Protein AF-A0A7V2G5U6-F1 (afdb_monomer)

Foldseek 3Di:
DDDDDDDDDDDDDDDDDDDDDDDDDDDDDDPPDPPDPPPPDDDDPDDDPVDVLQVLQQVQVVVLQVVLCVVQVFGQDDFQQSSLVCCCQPPPVSDGHDQGPQWDAAPSNGIAGVVRFGWGWADPDRHDIDIDHPDD

Solvent-accessible surface area (backbone atoms only — not comparable to full-atom values): 8961 Å² total; per-residue (Å²): 139,79,86,88,83,87,87,84,90,81,90,89,84,87,85,81,86,89,86,89,83,82,89,78,95,71,81,81,79,72,82,76,74,80,76,70,83,74,78,77,72,84,71,82,84,74,71,84,56,88,44,72,68,56,54,56,34,51,51,34,45,52,48,50,48,51,51,49,23,72,77,70,76,32,47,75,68,78,55,52,36,48,31,35,38,26,47,55,22,68,40,101,79,54,52,61,51,78,79,38,66,63,50,46,70,40,98,81,46,22,47,10,37,79,84,65,40,57,44,47,73,44,77,78,49,65,80,41,70,48,77,43,74,74,68,112

Sequence (136 aa):
MPDPVAAAGRVHSVGDGPDAGPAADVAPPAPIAVATPAASAPGPTASPISDPGIEAALENVQFALRDYRAVLGGNPVGNNAEITAALLGDNPRQLRLPLPEGSSLTPDGELADRWGTPYFFHQLSGSRMEIRSAGP

Secondary structure (DSSP, 8-state):
-------------PPP----------PPPP---------------------HHHHHHHHHHHHHHHHHHHHHSS---SSHHHHHHHHHT-STT---PPPPTT-EE-TTS-EE-TTSPBPEEEEEETTEEEEE----

Radius of gyration: 31.75 Å; Cα contacts (8 Å, |Δi|>4): 146; chains: 1; bounding box: 58×62×97 Å

Mean predicted aligned error: 16.07 Å

pLDDT: mean 75.42, std 22.04, range [34.0, 96.5]

Structure (mmCIF, N/CA/C/O backbone):
data_AF-A0A7V2G5U6-F1
#
_entry.id   AF-A0A7V2G5U6-F1
#
loop_
_atom_site.group_PDB
_atom_site.id
_atom_site.type_symbol
_atom_site.label_atom_id
_atom_site.label_alt_id
_atom_site.label_comp_id
_atom_site.label_asym_id
_atom_site.label_entity_id
_atom_site.label_seq_id
_atom_site.pdbx_PDB_ins_code
_atom_site.Cartn_x
_atom_site.Cartn_y
_atom_site.Cartn_z
_atom_site.occupancy
_atom_site.B_iso_or_equiv
_atom_site.auth_seq_id
_atom_site.auth_comp_id
_atom_site.auth_asym_id
_atom_site.auth_atom_id
_atom_site.pdbx_PDB_model_num
ATOM 1 N N . MET A 1 1 ? 40.861 37.530 76.667 1.00 51.78 1 MET A N 1
ATOM 2 C CA . MET A 1 1 ? 42.094 37.876 75.924 1.00 51.78 1 MET A CA 1
ATOM 3 C C . MET A 1 1 ? 43.062 36.711 76.076 1.00 51.78 1 MET A C 1
ATOM 5 O O . MET A 1 1 ? 43.149 36.256 77.215 1.00 51.78 1 MET A O 1
ATOM 9 N N . PRO A 1 2 ? 43.774 36.237 75.035 1.00 58.59 2 PRO A N 1
ATOM 10 C CA . PRO A 1 2 ? 43.880 36.757 73.664 1.00 58.59 2 PRO A CA 1
ATOM 11 C C . PRO A 1 2 ? 43.601 35.716 72.546 1.00 58.59 2 PRO A C 1
ATOM 13 O O . PRO A 1 2 ? 43.551 34.513 72.788 1.00 58.59 2 PRO A O 1
ATOM 16 N N . ASP A 1 3 ? 43.448 36.220 71.321 1.00 51.69 3 ASP A N 1
ATOM 17 C CA . ASP A 1 3 ? 43.701 35.544 70.036 1.00 51.69 3 ASP A CA 1
ATOM 18 C C . ASP A 1 3 ? 45.136 34.971 69.951 1.00 51.69 3 ASP A C 1
ATOM 20 O O . ASP A 1 3 ? 45.982 35.351 70.774 1.00 51.69 3 ASP A O 1
ATOM 24 N N . PRO A 1 4 ? 45.470 34.117 68.949 1.00 56.03 4 PRO A N 1
ATOM 25 C CA . PRO A 1 4 ? 46.025 34.679 67.701 1.00 56.03 4 PRO A CA 1
ATOM 26 C C . PRO A 1 4 ? 45.877 33.860 66.380 1.00 56.03 4 PRO A C 1
ATOM 28 O O . PRO A 1 4 ? 45.887 32.635 66.356 1.00 56.03 4 PRO A O 1
ATOM 31 N N . VAL A 1 5 ? 45.893 34.629 65.276 1.00 47.19 5 VAL A N 1
ATOM 32 C CA . VAL A 1 5 ? 46.740 34.524 64.053 1.00 47.19 5 VAL A CA 1
ATOM 33 C C . VAL A 1 5 ? 46.508 33.453 62.952 1.00 47.19 5 VAL A C 1
ATOM 35 O O . VAL A 1 5 ? 46.980 32.329 63.005 1.00 47.19 5 VAL A O 1
ATOM 38 N N . ALA A 1 6 ? 45.870 33.936 61.875 1.00 41.91 6 ALA A N 1
ATOM 39 C CA . ALA A 1 6 ? 46.308 34.053 60.465 1.00 41.91 6 ALA A CA 1
ATOM 40 C C . ALA A 1 6 ? 46.701 32.862 59.543 1.00 41.91 6 ALA A C 1
ATOM 42 O O . ALA A 1 6 ? 47.624 32.099 59.794 1.00 41.91 6 ALA A O 1
ATOM 43 N N . ALA A 1 7 ? 46.107 32.979 58.336 1.00 38.78 7 ALA A N 1
ATOM 44 C CA . ALA A 1 7 ? 46.642 32.804 56.970 1.00 38.78 7 ALA A CA 1
ATOM 45 C C . ALA A 1 7 ? 46.764 31.391 56.348 1.00 38.78 7 ALA A C 1
ATOM 47 O O . ALA A 1 7 ? 47.700 30.656 56.629 1.00 38.78 7 ALA A O 1
ATOM 48 N N . ALA A 1 8 ? 45.923 31.077 55.344 1.00 39.34 8 ALA A N 1
ATOM 49 C CA . ALA A 1 8 ? 46.186 31.331 53.907 1.00 39.34 8 ALA A CA 1
ATOM 50 C C . ALA A 1 8 ? 45.401 30.388 52.953 1.00 39.34 8 ALA A C 1
ATOM 52 O O . ALA A 1 8 ? 45.412 29.175 53.123 1.00 39.34 8 ALA A O 1
ATOM 53 N N . GLY A 1 9 ? 44.855 30.964 51.866 1.00 34.00 9 GLY A N 1
ATOM 54 C CA . GLY A 1 9 ? 44.454 30.290 50.611 1.00 34.00 9 GLY A CA 1
ATOM 55 C C . GLY A 1 9 ? 43.044 29.674 50.609 1.00 34.00 9 GLY A C 1
ATOM 56 O O . GLY A 1 9 ? 42.633 29.083 51.588 1.00 34.00 9 GLY A O 1
ATOM 57 N N . ARG A 1 10 ? 42.225 29.722 49.552 1.00 45.34 10 ARG A N 1
ATOM 58 C CA . ARG A 1 10 ? 42.419 30.069 48.138 1.00 45.34 10 ARG A CA 1
ATOM 59 C C . ARG A 1 10 ? 41.035 30.347 47.505 1.00 45.34 10 ARG A C 1
ATOM 61 O O . ARG A 1 10 ? 40.028 29.801 47.929 1.00 45.34 10 ARG A O 1
ATOM 68 N N . VAL A 1 11 ? 41.074 31.212 46.496 1.00 42.94 11 VAL A N 1
ATOM 69 C CA . VAL A 1 11 ? 40.046 31.800 45.616 1.00 42.94 11 VAL A CA 1
ATOM 70 C C . VAL A 1 11 ? 38.854 30.928 45.170 1.00 42.94 11 VAL A C 1
ATOM 72 O O . VAL A 1 11 ? 39.023 29.736 44.935 1.00 42.94 11 VAL A O 1
ATOM 75 N N . HIS A 1 12 ? 37.677 31.558 45.005 1.00 39.62 12 HIS A N 1
ATOM 76 C CA . HIS A 1 12 ? 36.904 31.723 43.748 1.00 39.62 12 HIS A CA 1
ATOM 77 C C . HIS A 1 12 ? 35.501 32.292 44.057 1.00 39.62 12 HIS A C 1
ATOM 79 O O . HIS A 1 12 ? 34.679 31.619 44.672 1.00 39.62 12 HIS A O 1
ATOM 85 N N . SER A 1 13 ? 35.186 33.502 43.589 1.00 45.44 13 SER A N 1
ATOM 86 C CA . SER A 1 13 ? 33.805 33.888 43.258 1.00 45.44 13 SER A CA 1
ATOM 87 C C . SER A 1 13 ? 33.819 35.006 42.227 1.00 45.44 13 SER A C 1
ATOM 89 O O . SER A 1 13 ? 34.513 36.009 42.377 1.00 45.44 13 SER A O 1
ATOM 91 N N . VAL A 1 14 ? 33.115 34.725 41.139 1.00 49.91 14 VAL A N 1
ATOM 92 C CA . VAL A 1 14 ? 33.010 35.491 39.902 1.00 49.91 14 VAL A CA 1
ATOM 93 C C . VAL A 1 14 ? 32.120 36.716 40.110 1.00 49.91 14 VAL A C 1
ATOM 95 O O . VAL A 1 14 ? 31.091 36.634 40.776 1.00 49.91 14 VAL A O 1
ATOM 98 N N . GLY A 1 15 ? 32.580 37.851 39.583 1.00 38.81 15 GLY A N 1
ATOM 99 C CA . GLY A 1 15 ? 31.938 39.156 39.679 1.00 38.81 15 GLY A CA 1
ATOM 100 C C . GLY A 1 15 ? 30.853 39.377 38.629 1.00 38.81 15 GLY A C 1
ATOM 101 O O . GLY A 1 15 ? 30.881 38.807 37.539 1.00 38.81 15 GLY A O 1
ATOM 102 N N . ASP A 1 16 ? 29.919 40.231 39.022 1.00 39.28 16 ASP A N 1
ATOM 103 C CA . ASP A 1 16 ? 28.753 40.721 38.303 1.00 39.28 16 ASP A CA 1
ATOM 104 C C . ASP A 1 16 ? 29.064 42.081 37.646 1.00 39.28 16 ASP A C 1
ATOM 106 O O . ASP A 1 16 ? 29.647 42.956 38.290 1.00 39.28 16 ASP A O 1
ATOM 110 N N . GLY A 1 17 ? 28.635 42.259 36.392 1.00 38.19 17 GLY A N 1
ATOM 111 C CA . GLY A 1 17 ? 28.302 43.572 35.823 1.00 38.19 17 GLY A CA 1
ATOM 112 C C . GLY A 1 17 ? 29.417 44.403 35.157 1.00 38.19 17 GLY A C 1
ATOM 113 O O . GLY A 1 17 ? 30.598 44.122 35.315 1.00 38.19 17 GLY A O 1
ATOM 114 N N . PRO A 1 18 ? 29.040 45.413 34.346 1.00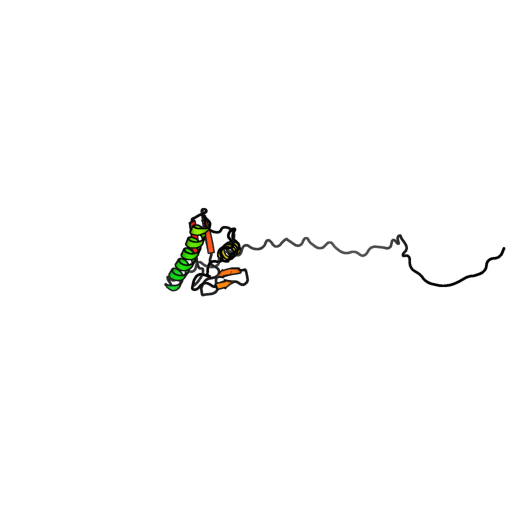 50.31 18 PRO A N 1
ATOM 115 C CA . PRO A 1 18 ? 29.211 45.349 32.892 1.00 50.31 18 PRO A CA 1
ATOM 116 C C . PRO A 1 18 ? 30.150 46.429 32.327 1.00 50.31 18 PRO A C 1
ATOM 118 O O . PRO A 1 18 ? 30.196 47.546 32.838 1.00 50.31 18 PRO A O 1
ATOM 121 N N . ASP A 1 19 ? 30.831 46.119 31.220 1.00 38.97 19 ASP A N 1
ATOM 122 C CA . ASP A 1 19 ? 31.590 47.091 30.424 1.00 38.97 19 ASP A CA 1
ATOM 123 C C . ASP A 1 19 ? 30.930 47.294 29.054 1.00 38.97 19 ASP A C 1
ATOM 125 O O . ASP A 1 19 ? 30.566 46.343 28.358 1.00 38.97 19 ASP A O 1
ATOM 129 N N . ALA A 1 20 ? 30.738 48.564 28.710 1.00 38.97 20 ALA A N 1
ATOM 130 C CA . ALA A 1 20 ? 30.193 49.035 27.453 1.00 38.97 20 ALA A CA 1
ATOM 131 C C . ALA A 1 20 ? 31.342 49.416 26.508 1.00 38.97 20 ALA A C 1
ATOM 133 O O . ALA A 1 20 ? 32.153 50.279 26.833 1.00 38.97 20 ALA A O 1
ATOM 134 N N . GLY A 1 21 ? 31.357 48.851 25.300 1.00 35.69 21 GLY A N 1
ATOM 135 C CA . GLY A 1 21 ? 32.294 49.221 24.237 1.00 35.69 21 GLY A CA 1
ATOM 136 C C . GLY A 1 21 ? 31.943 48.566 22.894 1.00 35.69 21 GLY A C 1
ATOM 137 O O . GLY A 1 21 ? 31.264 47.544 22.893 1.00 35.69 21 GLY A O 1
ATOM 138 N N . PRO A 1 22 ? 32.301 49.170 21.744 1.00 48.44 22 PRO A N 1
ATOM 139 C CA . PRO A 1 22 ? 31.289 49.539 20.754 1.00 48.44 22 PRO A CA 1
ATOM 140 C C . PRO A 1 22 ? 31.366 48.809 19.401 1.00 48.44 22 PRO A C 1
ATOM 142 O O . PRO A 1 22 ? 32.372 48.215 19.034 1.00 48.44 22 PRO A O 1
ATOM 145 N N . ALA A 1 23 ? 30.249 48.932 18.675 1.00 49.12 23 ALA A N 1
ATOM 146 C CA . ALA A 1 23 ? 30.052 48.909 17.223 1.00 49.12 23 ALA A CA 1
ATOM 147 C C . ALA A 1 23 ? 31.151 48.283 16.338 1.00 49.12 23 ALA A C 1
ATOM 149 O O . ALA A 1 23 ? 32.175 48.902 16.053 1.00 49.12 23 ALA A O 1
ATOM 150 N N . ALA A 1 24 ? 30.819 47.138 15.743 1.00 40.91 24 ALA A N 1
ATOM 151 C CA . ALA A 1 24 ? 31.307 46.769 14.423 1.00 40.91 24 ALA A CA 1
ATOM 152 C C . ALA A 1 24 ? 30.113 46.331 13.566 1.00 40.91 24 ALA A C 1
ATOM 154 O O . ALA A 1 24 ? 29.368 45.416 13.910 1.00 40.91 24 ALA A O 1
ATOM 155 N N . ASP A 1 25 ? 29.935 47.082 12.488 1.00 51.09 25 ASP A N 1
ATOM 156 C CA . ASP A 1 25 ? 29.024 46.897 11.370 1.00 51.09 25 ASP A CA 1
ATOM 157 C C . ASP A 1 25 ? 28.986 45.435 10.883 1.00 51.09 25 ASP A C 1
ATOM 159 O O . ASP A 1 25 ? 29.998 44.883 10.451 1.00 51.09 25 ASP A O 1
ATOM 163 N N . VAL A 1 26 ? 27.812 44.802 10.961 1.00 45.19 26 VAL A N 1
ATOM 164 C CA . VAL A 1 26 ? 27.503 43.566 10.235 1.00 45.19 26 VAL A CA 1
ATOM 165 C C . VAL A 1 26 ? 26.172 43.791 9.531 1.00 45.19 26 VAL A C 1
ATOM 167 O O . VAL A 1 26 ? 25.118 43.883 10.161 1.00 45.19 26 VAL A O 1
ATOM 170 N N . ALA A 1 27 ? 26.251 43.921 8.210 1.00 50.25 27 ALA A N 1
ATOM 171 C CA . ALA A 1 27 ? 25.118 43.988 7.300 1.00 50.25 27 ALA A CA 1
ATOM 172 C C . ALA A 1 27 ? 24.097 42.857 7.564 1.00 50.25 27 ALA A C 1
ATOM 174 O O . ALA A 1 27 ? 24.492 41.746 7.932 1.00 50.25 27 ALA A O 1
ATOM 175 N N . PRO A 1 28 ? 22.787 43.090 7.358 1.00 61.09 28 PRO A N 1
ATOM 176 C CA . PRO A 1 28 ? 21.782 42.057 7.580 1.00 61.09 28 PRO A CA 1
ATOM 177 C C . PRO A 1 28 ? 21.998 40.884 6.607 1.00 61.09 28 PRO A C 1
ATOM 179 O O . PRO A 1 28 ? 22.177 41.122 5.408 1.00 61.09 28 PRO A O 1
ATOM 182 N N . PRO A 1 29 ? 21.942 39.616 7.058 1.00 55.91 29 PRO A N 1
ATOM 183 C CA . PRO A 1 29 ? 21.818 38.509 6.127 1.00 55.91 29 PRO A CA 1
ATOM 184 C C . PRO A 1 29 ? 20.475 38.643 5.401 1.00 55.91 29 PRO A C 1
ATOM 186 O O . PRO A 1 29 ? 19.429 38.842 6.021 1.00 55.91 29 PRO A O 1
ATOM 189 N N . ALA A 1 30 ? 20.516 38.560 4.072 1.00 55.72 30 ALA A N 1
ATOM 190 C CA . ALA A 1 30 ? 19.327 38.459 3.237 1.00 55.72 30 ALA A CA 1
ATOM 191 C C . ALA A 1 30 ? 18.409 37.333 3.758 1.00 55.72 30 ALA A C 1
ATOM 193 O O . ALA A 1 30 ? 18.920 36.321 4.250 1.00 55.72 30 ALA A O 1
ATOM 194 N N . PRO A 1 31 ? 17.072 37.461 3.651 1.00 54.81 31 PRO A N 1
ATOM 195 C CA . PRO A 1 31 ? 16.188 36.365 4.007 1.00 54.81 31 PRO A CA 1
ATOM 196 C C . PRO A 1 31 ? 16.526 35.175 3.109 1.00 54.81 31 PRO A C 1
ATOM 198 O O . PRO A 1 31 ? 16.352 35.227 1.892 1.00 54.81 31 PRO A O 1
ATOM 201 N N . ILE A 1 32 ? 17.037 34.106 3.717 1.00 47.75 32 ILE A N 1
ATOM 202 C CA . ILE A 1 32 ? 17.087 32.787 3.099 1.00 47.75 32 ILE A CA 1
ATOM 203 C C . ILE A 1 32 ? 15.667 32.461 2.640 1.00 47.75 32 ILE A C 1
ATOM 205 O O . ILE A 1 32 ? 14.763 32.259 3.450 1.00 47.75 32 ILE A O 1
ATOM 209 N N . ALA A 1 33 ? 15.454 32.487 1.326 1.00 46.91 33 ALA A N 1
ATOM 210 C CA . ALA A 1 33 ? 14.238 31.976 0.729 1.00 46.91 33 ALA A CA 1
ATOM 211 C C . ALA A 1 33 ? 14.091 30.531 1.208 1.00 46.91 33 ALA A C 1
ATOM 213 O O . ALA A 1 33 ? 14.973 29.704 0.968 1.00 46.91 33 ALA A O 1
ATOM 214 N N . VAL A 1 34 ? 13.014 30.250 1.943 1.00 42.66 34 VAL A N 1
ATOM 215 C CA . VAL A 1 34 ? 12.666 28.886 2.320 1.00 42.66 34 VAL A CA 1
ATOM 216 C C . VAL A 1 34 ? 12.506 28.113 1.015 1.00 42.66 34 VAL A C 1
ATOM 218 O O . VAL A 1 34 ? 11.591 28.358 0.231 1.00 42.66 34 VAL A O 1
ATOM 221 N N . ALA A 1 35 ? 13.465 27.241 0.718 1.00 43.19 35 ALA A N 1
ATOM 222 C CA . ALA A 1 35 ? 13.306 26.290 -0.357 1.00 43.19 35 ALA A CA 1
ATOM 223 C C . ALA A 1 35 ? 12.191 25.343 0.092 1.00 43.19 35 ALA A C 1
ATOM 225 O O . ALA A 1 35 ? 12.394 24.467 0.930 1.00 43.19 35 ALA A O 1
ATOM 226 N N . THR A 1 36 ? 10.983 25.576 -0.417 1.00 44.66 36 THR A N 1
ATOM 227 C CA . THR A 1 36 ? 9.921 24.571 -0.468 1.00 44.66 36 THR A CA 1
ATOM 228 C C . THR A 1 36 ? 10.537 23.253 -0.936 1.00 44.66 36 THR A C 1
ATOM 230 O O . THR A 1 36 ? 11.192 23.272 -1.984 1.00 44.66 36 THR A O 1
ATOM 233 N N . PRO A 1 37 ? 10.361 22.121 -0.226 1.00 48.66 37 PRO A N 1
ATOM 234 C CA . PRO A 1 37 ? 10.738 20.837 -0.791 1.00 48.66 37 PRO A CA 1
ATOM 235 C C . PRO A 1 37 ? 9.914 20.663 -2.064 1.00 48.66 37 PRO A C 1
ATOM 237 O O . PRO A 1 37 ? 8.684 20.612 -2.030 1.00 48.66 37 PRO A O 1
ATOM 240 N N . ALA A 1 38 ? 10.606 20.685 -3.200 1.00 46.16 38 ALA A N 1
ATOM 241 C CA . ALA A 1 38 ? 10.011 20.434 -4.492 1.00 46.16 38 ALA A CA 1
ATOM 242 C C . ALA A 1 38 ? 9.388 19.040 -4.434 1.00 46.16 38 ALA A C 1
ATOM 244 O O . ALA A 1 38 ? 10.100 18.044 -4.335 1.00 46.16 38 ALA A O 1
ATOM 245 N N . ALA A 1 39 ? 8.057 18.981 -4.474 1.00 50.84 39 ALA A N 1
ATOM 246 C CA . ALA A 1 39 ? 7.357 17.779 -4.876 1.00 50.84 39 ALA A CA 1
ATOM 247 C C . ALA A 1 39 ? 7.918 17.400 -6.250 1.00 50.84 39 ALA A C 1
ATOM 249 O O . ALA A 1 39 ? 7.652 18.081 -7.244 1.00 50.84 39 ALA A O 1
ATOM 250 N N . SER A 1 40 ? 8.783 16.387 -6.285 1.00 50.88 40 SER A N 1
ATOM 251 C CA . SER A 1 40 ? 9.312 15.845 -7.526 1.00 50.88 40 SER A CA 1
ATOM 252 C C . SER A 1 40 ? 8.124 15.431 -8.383 1.00 50.88 40 SER A C 1
ATOM 254 O O . SER A 1 40 ? 7.353 14.545 -8.018 1.00 50.88 40 SER A O 1
ATOM 256 N N . ALA A 1 41 ? 7.941 16.132 -9.498 1.00 56.88 41 ALA A N 1
ATOM 257 C CA . ALA A 1 41 ? 6.975 15.752 -10.509 1.00 56.88 41 ALA A CA 1
ATOM 258 C C . ALA A 1 41 ? 7.261 14.305 -10.956 1.00 56.88 41 ALA A C 1
ATOM 260 O O . ALA A 1 41 ? 8.434 13.940 -11.088 1.00 56.88 41 ALA A O 1
ATOM 261 N N . PRO A 1 42 ? 6.229 13.477 -11.195 1.00 53.78 42 PRO A N 1
ATOM 262 C CA . PRO A 1 42 ? 6.434 12.139 -11.727 1.00 53.78 42 PRO A CA 1
ATOM 263 C C . PRO A 1 42 ? 7.138 12.230 -13.088 1.00 53.78 42 PRO A C 1
ATOM 265 O O . PRO A 1 42 ? 6.732 12.997 -13.964 1.00 53.78 42 PRO A O 1
ATOM 268 N N . GLY A 1 43 ? 8.226 11.470 -13.224 1.00 43.50 43 GLY A N 1
ATOM 269 C CA . GLY A 1 43 ? 8.973 11.289 -14.467 1.00 43.50 43 GLY A CA 1
ATOM 270 C C . GLY A 1 43 ? 8.133 10.637 -15.576 1.00 43.50 43 GLY A C 1
ATOM 271 O O . GLY A 1 43 ? 6.968 10.300 -15.358 1.00 43.50 43 GLY A O 1
ATOM 272 N N . PRO A 1 44 ? 8.704 10.499 -16.787 1.00 50.78 44 PRO A N 1
ATOM 273 C CA . PRO A 1 44 ? 7.963 10.174 -18.000 1.00 50.78 44 PRO A CA 1
ATOM 274 C C . PRO A 1 44 ? 7.151 8.889 -17.839 1.00 50.78 44 PRO A C 1
ATOM 276 O O . PRO A 1 44 ? 7.664 7.883 -17.360 1.00 50.78 44 PRO A O 1
ATOM 279 N N . THR A 1 45 ? 5.893 8.947 -18.280 1.00 50.47 45 THR A N 1
ATOM 280 C CA . THR A 1 45 ? 4.982 7.815 -18.457 1.00 50.47 45 THR A CA 1
ATOM 281 C C . THR A 1 45 ? 5.704 6.674 -19.173 1.00 50.47 45 THR A C 1
ATOM 283 O O . THR A 1 45 ? 5.806 6.670 -20.402 1.00 50.47 45 THR A O 1
ATOM 286 N N . ALA A 1 46 ? 6.210 5.707 -18.408 1.00 54.41 46 ALA A N 1
ATOM 287 C CA . ALA A 1 46 ? 6.589 4.416 -18.947 1.00 54.41 46 ALA A CA 1
ATOM 288 C C . ALA A 1 46 ? 5.303 3.782 -19.491 1.00 54.41 46 ALA A C 1
ATOM 290 O O . ALA A 1 46 ? 4.306 3.638 -18.781 1.00 54.41 46 ALA A O 1
ATOM 291 N N . SER A 1 47 ? 5.289 3.508 -20.794 1.00 48.41 47 SER A N 1
ATOM 292 C CA .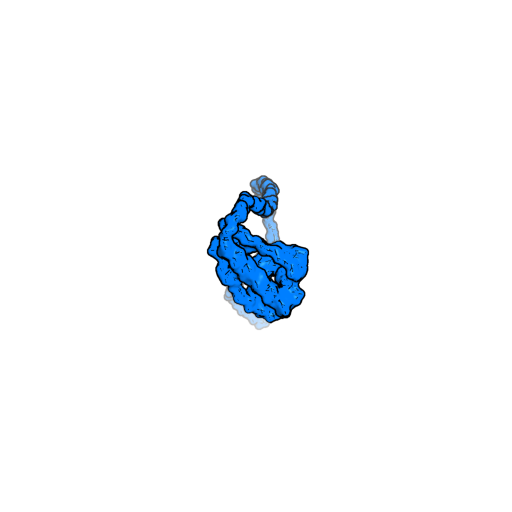 SER A 1 47 ? 4.233 2.692 -21.393 1.00 48.41 47 SER A CA 1
ATOM 293 C C . SER A 1 47 ? 4.266 1.318 -20.726 1.00 48.41 47 SER A C 1
ATOM 295 O O . SER A 1 47 ? 5.366 0.853 -20.441 1.00 48.41 47 SER A O 1
ATOM 297 N N . PRO A 1 48 ? 3.118 0.667 -20.469 1.00 56.78 48 PRO A N 1
ATOM 298 C CA . PRO A 1 48 ? 3.114 -0.604 -19.763 1.00 56.78 48 PRO A CA 1
ATOM 299 C C . PRO A 1 48 ? 3.831 -1.643 -20.625 1.00 56.78 48 PRO A C 1
ATOM 301 O O . PRO A 1 48 ? 3.275 -2.132 -21.610 1.00 56.78 48 PRO A O 1
ATOM 304 N N . ILE A 1 49 ? 5.072 -1.975 -20.276 1.00 54.25 49 ILE A N 1
ATOM 305 C CA . ILE A 1 49 ? 5.641 -3.251 -20.676 1.00 54.25 49 ILE A CA 1
ATOM 306 C C . ILE A 1 49 ? 4.855 -4.277 -19.860 1.00 54.25 49 ILE A C 1
ATOM 308 O O . ILE A 1 49 ? 4.903 -4.292 -18.632 1.00 54.25 49 ILE A O 1
ATOM 312 N N . SER A 1 50 ? 4.021 -5.074 -20.531 1.00 59.62 50 SER A N 1
ATOM 313 C CA . SER A 1 50 ? 3.327 -6.198 -19.899 1.00 59.62 50 SER A CA 1
ATOM 314 C C . SER A 1 50 ? 4.347 -7.297 -19.623 1.00 59.62 50 SER A C 1
ATOM 316 O O . SER A 1 50 ? 4.460 -8.265 -20.372 1.00 59.62 50 SER A O 1
ATOM 318 N N . ASP A 1 51 ? 5.144 -7.101 -18.580 1.00 69.69 51 ASP A N 1
ATOM 319 C CA . ASP A 1 51 ? 6.070 -8.102 -18.089 1.00 69.69 51 ASP A CA 1
ATOM 320 C C . ASP A 1 51 ? 5.301 -9.020 -17.120 1.00 69.69 51 ASP A C 1
ATOM 322 O O . ASP A 1 51 ? 4.798 -8.543 -16.095 1.00 69.69 51 ASP A O 1
ATOM 326 N N . PRO A 1 52 ? 5.175 -10.332 -17.397 1.00 72.56 52 PRO A N 1
ATOM 327 C CA . PRO A 1 52 ? 4.387 -11.244 -16.558 1.00 72.56 52 PRO A CA 1
ATOM 328 C C . PRO A 1 52 ? 4.928 -11.326 -15.122 1.00 72.56 52 PRO A C 1
ATOM 330 O O . PRO A 1 52 ? 4.223 -11.716 -14.192 1.00 72.56 52 PRO A O 1
ATOM 333 N N . GLY A 1 53 ? 6.187 -10.926 -14.914 1.00 81.06 53 GLY A N 1
ATOM 334 C CA . GLY A 1 53 ? 6.758 -10.787 -13.588 1.00 81.06 53 GLY A CA 1
ATOM 335 C C . GLY A 1 53 ? 6.128 -9.668 -12.748 1.00 81.06 53 GLY A C 1
ATOM 336 O O . GLY A 1 53 ? 6.038 -9.809 -11.524 1.00 81.06 53 GLY A O 1
ATOM 337 N N . ILE A 1 54 ? 5.699 -8.570 -13.371 1.00 84.88 54 ILE A N 1
ATOM 338 C CA . ILE A 1 54 ? 5.065 -7.445 -12.672 1.00 84.88 54 ILE A CA 1
ATOM 339 C C . ILE A 1 54 ? 3.697 -7.874 -12.154 1.00 84.88 54 ILE A C 1
ATOM 341 O O . ILE A 1 54 ? 3.394 -7.639 -10.986 1.00 84.88 54 ILE A O 1
ATOM 345 N N . GLU A 1 55 ? 2.903 -8.547 -12.989 1.00 87.38 55 GLU A N 1
ATOM 346 C CA . GLU A 1 55 ? 1.559 -9.008 -12.624 1.00 87.38 55 GLU A CA 1
ATOM 347 C C . GLU A 1 55 ? 1.602 -9.957 -11.423 1.00 87.38 55 GLU A C 1
ATOM 349 O O . GLU A 1 55 ? 0.965 -9.681 -10.407 1.00 87.38 55 GLU A O 1
ATOM 354 N N . ALA A 1 56 ? 2.455 -10.986 -11.475 1.00 89.62 56 ALA A N 1
ATOM 355 C CA . ALA A 1 56 ? 2.619 -11.924 -10.365 1.00 89.62 56 ALA A CA 1
ATOM 356 C C . ALA A 1 56 ? 3.079 -11.229 -9.069 1.00 89.62 56 ALA A C 1
ATOM 358 O O . ALA A 1 56 ? 2.598 -11.540 -7.980 1.00 89.62 56 ALA A O 1
ATOM 359 N N . ALA A 1 57 ? 3.988 -10.252 -9.170 1.00 90.06 57 ALA A N 1
ATOM 360 C CA . ALA A 1 57 ? 4.439 -9.496 -8.006 1.00 90.06 57 ALA A CA 1
ATOM 361 C C . ALA A 1 57 ? 3.306 -8.637 -7.416 1.00 90.06 57 ALA A C 1
ATOM 363 O O . ALA A 1 57 ? 3.115 -8.627 -6.202 1.00 90.06 57 ALA A O 1
ATOM 364 N N . LEU A 1 58 ? 2.515 -7.959 -8.255 1.00 92.06 58 LEU A N 1
ATOM 365 C CA . LEU A 1 58 ? 1.348 -7.193 -7.808 1.00 92.06 58 LEU A CA 1
ATOM 366 C C . LEU A 1 58 ? 0.307 -8.093 -7.138 1.00 92.06 58 LEU A C 1
ATOM 368 O O . LEU A 1 58 ? -0.227 -7.723 -6.093 1.00 92.06 58 LEU A O 1
ATOM 372 N N . GLU A 1 59 ? 0.047 -9.280 -7.687 1.00 93.12 59 GLU A N 1
ATOM 373 C CA . GLU A 1 59 ? -0.833 -10.270 -7.063 1.00 93.12 59 GLU A CA 1
ATOM 374 C C . GLU A 1 59 ? -0.334 -10.670 -5.670 1.00 93.12 59 GLU A C 1
ATOM 376 O O . GLU A 1 59 ? -1.118 -10.663 -4.719 1.00 93.12 59 GLU A O 1
ATOM 381 N N . ASN A 1 60 ? 0.968 -10.920 -5.504 1.00 94.00 60 ASN A N 1
ATOM 382 C CA . ASN A 1 60 ? 1.556 -11.250 -4.203 1.00 94.00 60 ASN A CA 1
ATOM 383 C C . ASN A 1 60 ? 1.353 -10.130 -3.170 1.00 94.00 60 ASN A C 1
ATOM 385 O O . ASN A 1 60 ? 0.958 -10.402 -2.032 1.00 94.00 60 ASN A O 1
ATOM 389 N N . VAL A 1 61 ? 1.556 -8.863 -3.555 1.00 94.44 61 VAL A N 1
ATOM 390 C CA . VAL A 1 61 ? 1.296 -7.730 -2.649 1.00 94.44 61 VAL A CA 1
ATOM 391 C C . VAL A 1 61 ? -0.201 -7.620 -2.325 1.00 94.44 61 VAL A C 1
ATOM 393 O O . VAL A 1 61 ? -0.577 -7.410 -1.169 1.00 94.44 61 VAL A O 1
ATOM 396 N N . GLN A 1 62 ? -1.081 -7.832 -3.308 1.00 94.25 62 GLN A N 1
ATOM 397 C CA . GLN A 1 62 ? -2.534 -7.837 -3.096 1.00 94.25 62 GLN A CA 1
ATOM 398 C C . GLN A 1 62 ? -2.976 -8.957 -2.143 1.00 94.25 62 GLN A C 1
ATOM 400 O O . GLN A 1 62 ? -3.886 -8.752 -1.332 1.00 94.25 62 GLN A O 1
ATOM 405 N N . PHE A 1 63 ? -2.334 -10.128 -2.195 1.00 95.00 63 PHE A N 1
ATOM 406 C CA . PHE A 1 63 ? -2.575 -11.210 -1.242 1.00 95.00 63 PHE A CA 1
ATOM 407 C C . PHE A 1 63 ? -2.156 -10.827 0.179 1.00 95.00 63 PHE A C 1
ATOM 409 O O . PHE A 1 63 ? -2.933 -11.061 1.104 1.00 95.00 63 PHE A O 1
ATOM 416 N N . ALA A 1 64 ? -1.011 -10.166 0.359 1.00 94.38 64 ALA A N 1
ATOM 417 C CA . ALA A 1 64 ?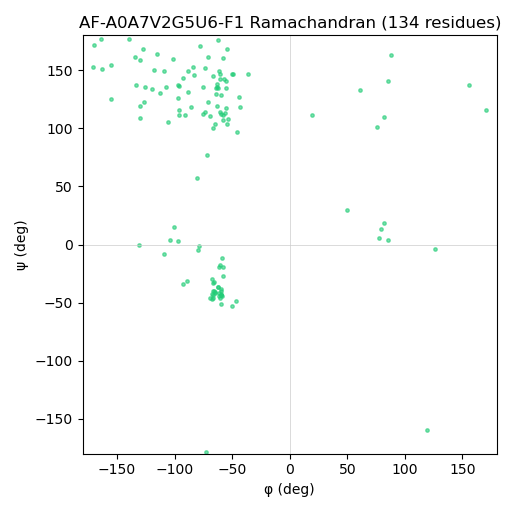 -0.584 -9.684 1.673 1.00 94.38 64 ALA A CA 1
ATOM 418 C C . ALA A 1 64 ? -1.571 -8.661 2.265 1.00 94.38 64 ALA A C 1
ATOM 420 O O . ALA A 1 64 ? -1.984 -8.791 3.418 1.00 94.38 64 ALA A O 1
ATOM 421 N N . LEU A 1 65 ? -2.047 -7.697 1.465 1.00 94.44 65 LEU A N 1
ATOM 422 C CA . LEU A 1 65 ? -3.094 -6.764 1.903 1.00 94.44 65 LEU A CA 1
ATOM 423 C C . LEU A 1 65 ? -4.408 -7.483 2.227 1.00 94.44 65 LEU A C 1
ATOM 425 O O . LEU A 1 65 ? -5.124 -7.094 3.154 1.00 94.44 65 LEU A O 1
ATOM 429 N N . ARG A 1 66 ? -4.742 -8.532 1.465 1.00 94.69 66 ARG A N 1
ATOM 430 C CA . ARG A 1 66 ? -5.929 -9.348 1.722 1.00 94.69 66 ARG A CA 1
ATOM 431 C C . ARG A 1 66 ? -5.833 -10.090 3.052 1.00 94.69 66 ARG A C 1
ATOM 433 O O . ARG A 1 66 ? -6.851 -10.184 3.737 1.00 94.69 66 ARG A O 1
ATOM 440 N N . ASP A 1 67 ? -4.669 -10.625 3.384 1.00 94.12 67 ASP A N 1
ATOM 441 C CA . ASP A 1 67 ? -4.447 -11.302 4.658 1.00 94.12 67 ASP A CA 1
ATOM 442 C C . ASP A 1 67 ? -4.515 -10.305 5.820 1.00 94.12 67 ASP A C 1
ATOM 444 O O . ASP A 1 67 ? -5.310 -10.479 6.746 1.00 94.12 67 ASP A O 1
ATOM 448 N N . TYR A 1 68 ? -3.827 -9.166 5.679 1.00 94.62 68 TYR A N 1
ATOM 449 C CA . TYR A 1 68 ? -3.874 -8.069 6.642 1.00 94.62 68 TYR A CA 1
ATOM 450 C C . TYR A 1 68 ? -5.317 -7.676 6.988 1.00 94.62 68 TYR A C 1
ATOM 452 O O . TYR A 1 68 ? -5.710 -7.691 8.157 1.00 94.62 68 TYR A O 1
ATOM 460 N N . ARG A 1 69 ? -6.156 -7.393 5.979 1.00 94.12 69 ARG A N 1
ATOM 461 C CA . ARG A 1 69 ? -7.557 -6.998 6.215 1.00 94.12 69 ARG A CA 1
ATOM 462 C C . ARG A 1 69 ? -8.412 -8.119 6.797 1.00 94.12 69 ARG A C 1
ATOM 464 O O . ARG A 1 69 ? -9.357 -7.823 7.521 1.00 94.12 69 ARG A O 1
ATOM 471 N N . ALA A 1 70 ? -8.104 -9.383 6.503 1.00 93.25 70 ALA A N 1
ATOM 472 C CA . ALA A 1 70 ? -8.835 -10.509 7.077 1.00 93.25 70 ALA A CA 1
ATOM 473 C C . ALA A 1 70 ? -8.623 -10.594 8.598 1.00 93.25 70 ALA A C 1
ATOM 475 O O . ALA A 1 70 ? -9.540 -10.975 9.324 1.00 93.25 70 ALA A O 1
ATOM 476 N N . VAL A 1 71 ? -7.445 -10.190 9.083 1.00 93.56 71 VAL A N 1
ATOM 477 C CA . VAL A 1 71 ? -7.098 -10.237 10.509 1.00 93.56 71 VAL A CA 1
ATOM 478 C C . VAL A 1 71 ? -7.413 -8.926 11.241 1.00 93.56 71 VAL A C 1
ATOM 480 O O . VAL A 1 71 ? -7.772 -8.956 12.423 1.00 93.56 71 VAL A O 1
ATOM 483 N N . LEU A 1 72 ? -7.278 -7.779 10.568 1.00 93.56 72 LEU A N 1
ATOM 484 C CA . LEU A 1 72 ? -7.359 -6.441 11.177 1.00 93.56 72 LEU A CA 1
ATOM 485 C C . LEU A 1 72 ? -8.618 -5.648 10.798 1.00 93.56 72 LEU A C 1
ATOM 487 O O . LEU A 1 72 ? -8.883 -4.612 11.399 1.00 93.56 72 LEU A O 1
ATOM 491 N N . GLY A 1 73 ? -9.422 -6.137 9.849 1.00 92.75 73 GLY A N 1
ATOM 492 C CA . GLY A 1 73 ? -10.718 -5.549 9.488 1.00 92.75 73 GLY A CA 1
ATOM 493 C C . GLY A 1 73 ? -10.665 -4.415 8.459 1.00 92.75 73 GLY A C 1
ATOM 494 O O . GLY A 1 73 ? -11.703 -3.841 8.139 1.00 92.75 73 GLY A O 1
ATOM 495 N N . GLY A 1 74 ? -9.493 -4.098 7.910 1.00 93.44 74 GLY A N 1
ATOM 496 C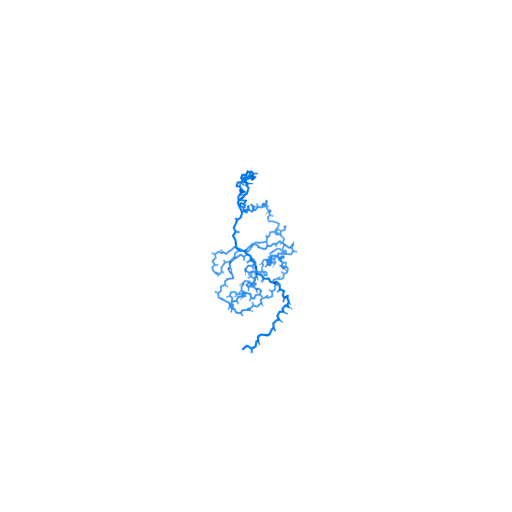 CA . GLY A 1 74 ? -9.317 -3.066 6.887 1.00 93.44 74 GLY A CA 1
ATOM 497 C C . GLY A 1 74 ? -7.919 -3.092 6.283 1.00 93.44 74 GLY A C 1
ATOM 498 O O . GLY A 1 74 ? -7.051 -3.819 6.761 1.00 93.44 74 GLY A O 1
ATOM 499 N N . ASN A 1 75 ? -7.702 -2.319 5.223 1.00 95.31 75 ASN A N 1
ATOM 500 C CA . ASN A 1 75 ? -6.374 -2.141 4.648 1.00 95.31 75 ASN A CA 1
ATOM 501 C C . ASN A 1 75 ? -5.518 -1.240 5.556 1.00 95.31 75 ASN A C 1
ATOM 503 O O . ASN A 1 75 ? -6.066 -0.371 6.241 1.00 95.31 75 ASN A O 1
ATOM 507 N N . PRO A 1 76 ? -4.185 -1.407 5.549 1.00 94.44 76 PRO A N 1
ATOM 508 C CA . PRO A 1 76 ? -3.299 -0.417 6.144 1.00 94.44 76 PRO A CA 1
ATOM 509 C C . PRO A 1 76 ? -3.468 0.929 5.421 1.00 94.44 76 PRO A C 1
ATOM 511 O O . PRO A 1 76 ? -3.795 0.974 4.230 1.00 94.44 76 PRO A O 1
ATOM 514 N N . VAL A 1 77 ? -3.261 2.020 6.152 1.00 93.75 77 VAL A N 1
ATOM 515 C CA . VAL A 1 77 ? -3.417 3.398 5.668 1.00 93.75 77 VAL A CA 1
ATOM 516 C C . VAL A 1 77 ? -2.181 4.220 6.021 1.00 93.75 77 VAL A C 1
ATOM 518 O O . VAL A 1 77 ? -1.451 3.854 6.936 1.00 93.75 77 VAL A O 1
ATOM 521 N N . GLY A 1 78 ? -1.962 5.323 5.306 1.00 94.00 78 GLY A N 1
ATOM 522 C CA . GLY A 1 78 ? -0.783 6.188 5.469 1.00 94.00 78 GLY A CA 1
ATOM 523 C C . GLY A 1 78 ? 0.056 6.281 4.197 1.00 94.00 78 GLY A C 1
ATOM 524 O O . GLY A 1 78 ? -0.451 6.027 3.101 1.00 94.00 78 GLY A O 1
ATOM 525 N N . ASN A 1 79 ? 1.324 6.673 4.320 1.00 94.81 79 ASN A N 1
ATOM 526 C CA . ASN A 1 79 ? 2.266 6.644 3.201 1.00 94.81 79 ASN A CA 1
ATOM 527 C C . ASN A 1 79 ? 2.795 5.215 2.942 1.00 94.81 79 ASN A C 1
ATOM 529 O O . ASN A 1 79 ? 2.558 4.299 3.728 1.00 94.81 79 ASN A O 1
ATOM 533 N N . ASN A 1 80 ? 3.519 5.019 1.842 1.00 94.81 80 ASN A N 1
ATOM 534 C CA . ASN A 1 80 ? 4.166 3.757 1.484 1.00 94.81 80 ASN A CA 1
ATOM 535 C C . ASN A 1 80 ? 4.947 3.088 2.631 1.00 94.81 80 ASN A C 1
ATOM 537 O O . ASN A 1 80 ? 4.759 1.896 2.883 1.00 94.81 80 ASN A O 1
ATOM 541 N N . ALA A 1 81 ? 5.796 3.832 3.339 1.00 96.06 81 ALA A N 1
ATOM 542 C CA . ALA A 1 81 ? 6.593 3.331 4.456 1.00 96.06 81 ALA A CA 1
ATOM 543 C C . ALA A 1 81 ? 5.713 2.927 5.648 1.00 96.06 81 ALA A C 1
ATOM 545 O O . ALA A 1 81 ? 5.938 1.882 6.249 1.00 96.06 81 ALA A O 1
ATOM 546 N N . GLU A 1 82 ? 4.662 3.692 5.954 1.00 96.44 82 GLU A N 1
ATOM 547 C CA . GLU A 1 82 ? 3.716 3.362 7.031 1.00 96.44 82 GLU A CA 1
ATOM 548 C C . GLU A 1 82 ? 2.906 2.105 6.699 1.00 96.44 82 GLU A C 1
ATOM 550 O O . GLU A 1 82 ? 2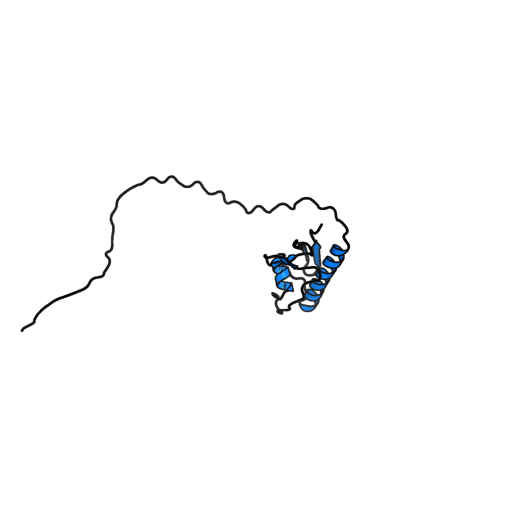.757 1.214 7.532 1.00 96.44 82 GLU A O 1
ATOM 555 N N . ILE A 1 83 ? 2.443 1.984 5.452 1.00 95.56 83 ILE A N 1
ATOM 556 C CA . ILE A 1 83 ? 1.763 0.784 4.951 1.00 95.56 83 ILE A CA 1
ATOM 557 C C . ILE A 1 83 ? 2.687 -0.432 5.049 1.00 95.56 83 ILE A C 1
ATOM 559 O O . ILE A 1 83 ? 2.268 -1.505 5.489 1.00 95.56 83 ILE A O 1
ATOM 563 N N . THR A 1 84 ? 3.952 -0.258 4.676 1.00 96.50 84 THR A N 1
ATOM 564 C CA . THR A 1 84 ? 4.962 -1.316 4.735 1.00 96.50 84 THR A CA 1
ATOM 565 C C . THR A 1 84 ? 5.260 -1.712 6.179 1.00 96.50 84 THR A C 1
ATOM 567 O O . THR A 1 84 ? 5.245 -2.898 6.506 1.00 96.50 84 THR A O 1
ATOM 570 N N . ALA A 1 85 ? 5.445 -0.744 7.077 1.00 96.44 85 ALA A N 1
ATOM 571 C CA . ALA A 1 85 ? 5.638 -0.989 8.502 1.00 96.44 85 ALA A CA 1
ATOM 572 C C . ALA A 1 85 ? 4.438 -1.725 9.111 1.00 96.44 85 ALA A C 1
ATOM 574 O O . ALA A 1 85 ? 4.627 -2.707 9.832 1.00 96.44 85 ALA A O 1
ATOM 575 N N . ALA A 1 86 ? 3.213 -1.326 8.755 1.00 96.25 86 ALA A N 1
ATOM 576 C CA . ALA A 1 86 ? 1.992 -1.984 9.197 1.00 96.25 86 ALA A CA 1
ATOM 577 C C . ALA A 1 86 ? 1.941 -3.450 8.754 1.00 96.25 86 ALA A C 1
ATOM 579 O O . ALA A 1 86 ? 1.671 -4.318 9.584 1.00 96.25 86 ALA A O 1
ATOM 580 N N . LEU A 1 87 ? 2.267 -3.756 7.493 1.00 94.88 87 LEU A N 1
ATOM 581 C CA . LEU A 1 87 ? 2.388 -5.139 7.009 1.00 94.88 87 LEU A CA 1
ATOM 582 C C . LEU A 1 87 ? 3.449 -5.927 7.785 1.00 94.88 87 LEU A C 1
ATOM 584 O O . LEU A 1 87 ? 3.256 -7.100 8.105 1.00 94.88 87 LEU A O 1
ATOM 588 N N . LEU A 1 88 ? 4.550 -5.267 8.131 1.00 95.19 88 LEU A N 1
ATOM 589 C CA . LEU A 1 88 ? 5.649 -5.878 8.857 1.00 95.19 88 LEU A CA 1
ATOM 590 C C . LEU A 1 88 ? 5.411 -5.993 10.356 1.00 95.19 88 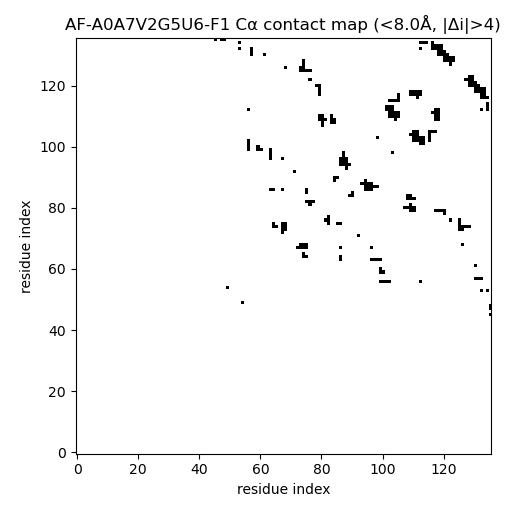LEU A C 1
ATOM 592 O O . LEU A 1 88 ? 6.255 -6.593 11.004 1.00 95.19 88 LEU A O 1
ATOM 596 N N . GLY A 1 89 ? 4.323 -5.485 10.934 1.00 94.44 89 GLY A N 1
ATOM 597 C CA . GLY A 1 89 ? 4.034 -5.646 12.364 1.00 94.44 89 GLY A CA 1
ATOM 598 C C . G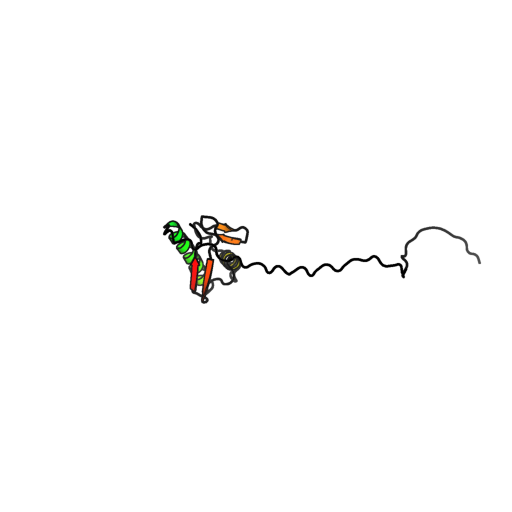LY A 1 89 ? 3.782 -4.370 13.144 1.00 94.44 89 GLY A C 1
ATOM 599 O O . GLY A 1 89 ? 3.435 -4.468 14.319 1.00 94.44 89 GLY A O 1
ATOM 600 N N . ASP A 1 90 ? 3.915 -3.198 12.531 1.00 95.38 90 ASP A N 1
ATOM 601 C CA . ASP A 1 90 ? 3.521 -1.923 13.139 1.00 95.38 90 ASP A CA 1
ATOM 602 C C . ASP A 1 90 ? 2.004 -1.715 13.002 1.00 95.38 90 ASP A C 1
ATOM 604 O O . ASP A 1 90 ? 1.496 -0.805 12.357 1.00 95.38 90 ASP A O 1
ATOM 608 N N . ASN A 1 91 ? 1.251 -2.673 13.536 1.00 94.12 91 ASN A N 1
ATOM 609 C CA . ASN A 1 91 ? -0.204 -2.687 13.529 1.00 94.12 91 ASN A CA 1
ATOM 610 C C . ASN A 1 91 ? -0.729 -3.060 14.924 1.00 94.12 91 ASN A C 1
ATOM 612 O O . ASN A 1 91 ? 0.003 -3.656 15.718 1.00 94.12 91 ASN A O 1
ATOM 616 N N . PRO A 1 92 ? -2.006 -2.776 15.244 1.00 90.75 92 PRO A N 1
ATOM 617 C CA . PRO A 1 92 ? -2.554 -2.967 16.592 1.00 90.75 92 PRO A CA 1
ATOM 618 C C . PRO A 1 92 ? -2.463 -4.396 17.144 1.00 90.75 92 PRO A C 1
ATOM 620 O O . PRO A 1 92 ? -2.578 -4.592 18.351 1.00 90.75 92 PRO A O 1
ATOM 623 N N . ARG A 1 93 ? -2.287 -5.402 16.278 1.00 92.94 93 ARG A N 1
ATOM 624 C CA . ARG A 1 93 ? -2.160 -6.814 16.671 1.00 92.94 93 ARG A CA 1
ATOM 625 C C . ARG A 1 93 ? -0.722 -7.328 16.610 1.00 92.94 93 ARG A C 1
ATOM 627 O O . ARG A 1 93 ? -0.516 -8.519 16.827 1.00 92.94 93 ARG A O 1
ATOM 634 N N . GLN A 1 94 ? 0.245 -6.461 16.301 1.00 93.62 94 GLN A N 1
ATOM 635 C CA . GLN A 1 94 ? 1.656 -6.796 16.083 1.00 93.62 94 GLN A CA 1
ATOM 636 C C . GLN A 1 94 ? 1.857 -7.967 15.105 1.00 93.62 94 GLN A C 1
ATOM 638 O O . GLN A 1 94 ? 2.815 -8.735 15.209 1.00 93.62 94 GLN A O 1
ATOM 643 N N . LEU A 1 95 ? 0.929 -8.124 14.156 1.00 91.12 95 LEU A N 1
ATOM 644 C CA . LEU A 1 95 ? 0.956 -9.205 13.182 1.00 91.12 95 LEU A CA 1
ATOM 645 C C . LEU A 1 95 ? 2.053 -8.924 12.160 1.00 91.12 95 LEU A C 1
ATOM 647 O O . LEU A 1 95 ? 1.927 -7.977 11.390 1.00 91.12 95 LEU A O 1
ATOM 651 N N . ARG A 1 96 ? 3.098 -9.750 12.124 1.00 94.25 96 ARG A N 1
ATOM 652 C CA . ARG A 1 96 ? 4.122 -9.669 11.078 1.00 94.25 96 ARG A CA 1
ATOM 653 C C . ARG A 1 96 ? 3.735 -10.572 9.918 1.00 94.25 96 ARG A C 1
ATOM 655 O O . ARG A 1 96 ? 3.750 -11.794 10.066 1.00 94.25 96 ARG A O 1
ATOM 662 N N . LEU A 1 97 ? 3.392 -9.975 8.784 1.00 91.69 97 LEU A N 1
ATOM 663 C CA . LEU A 1 97 ? 3.176 -10.714 7.548 1.00 91.69 97 LEU A CA 1
ATOM 664 C C . LEU A 1 97 ? 4.520 -10.963 6.855 1.00 91.69 97 LEU A C 1
ATOM 666 O O . LEU A 1 97 ? 5.422 -10.124 6.947 1.00 91.69 97 LEU A O 1
ATOM 670 N N . PRO A 1 98 ? 4.684 -12.111 6.176 1.00 91.62 98 PRO A N 1
ATOM 671 C CA . PRO A 1 98 ? 5.852 -12.330 5.342 1.00 91.62 98 PRO A CA 1
ATOM 672 C C . PRO A 1 98 ? 5.901 -11.277 4.234 1.00 91.62 98 PRO A C 1
ATOM 674 O O . PRO A 1 98 ? 4.866 -10.837 3.724 1.00 91.62 98 PRO A O 1
ATOM 677 N N . LEU A 1 99 ? 7.116 -10.886 3.856 1.00 92.06 99 LEU A N 1
ATOM 678 C CA . LEU A 1 99 ? 7.304 -9.991 2.725 1.00 92.06 99 LEU A CA 1
ATOM 679 C C . LEU A 1 99 ? 6.786 -10.686 1.449 1.00 92.06 99 LEU A C 1
ATOM 681 O O . LEU A 1 99 ? 7.088 -11.869 1.261 1.00 92.06 99 LEU A O 1
ATOM 685 N N . PRO A 1 100 ? 6.018 -9.997 0.585 1.00 93.00 100 PRO A N 1
ATOM 686 C CA . PRO A 1 100 ? 5.541 -10.584 -0.662 1.00 93.00 100 PRO A CA 1
ATOM 687 C C .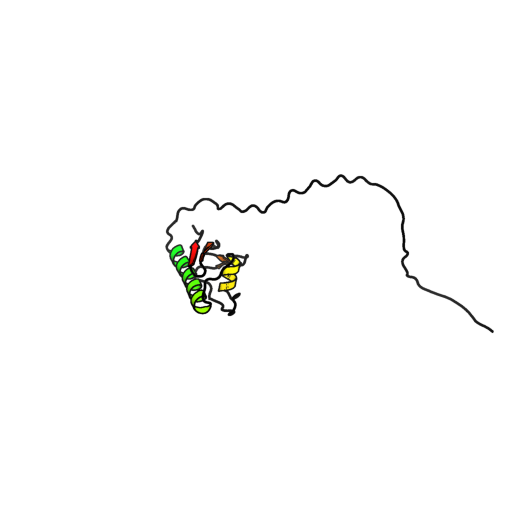 PRO A 1 100 ? 6.701 -11.077 -1.532 1.00 93.00 100 PRO A C 1
ATOM 689 O O . PRO A 1 100 ? 7.758 -10.444 -1.603 1.00 93.00 100 PRO A O 1
ATOM 692 N N . GLU A 1 101 ? 6.516 -12.213 -2.205 1.00 91.69 101 GLU A N 1
ATOM 693 C CA . GLU A 1 101 ? 7.566 -12.774 -3.055 1.00 91.69 101 GLU A CA 1
ATOM 694 C C . GLU A 1 101 ? 7.900 -11.837 -4.219 1.00 91.69 101 GLU A C 1
ATOM 696 O O . GLU A 1 101 ? 7.012 -11.302 -4.888 1.00 91.69 101 GLU A O 1
ATOM 701 N N . GLY A 1 102 ? 9.199 -11.664 -4.477 1.00 87.31 102 GLY A N 1
ATOM 702 C CA . GLY A 1 102 ? 9.695 -10.726 -5.484 1.00 87.31 102 GLY A CA 1
ATOM 703 C C . GLY A 1 102 ? 9.674 -9.262 -5.039 1.00 87.31 102 GLY A C 1
ATOM 704 O O . GLY A 1 102 ? 9.994 -8.397 -5.851 1.00 87.31 102 GLY A O 1
ATOM 705 N N . SER A 1 103 ? 9.332 -8.984 -3.778 1.00 92.62 103 SER A N 1
ATOM 706 C CA . SER A 1 103 ? 9.465 -7.663 -3.170 1.00 92.62 103 SER A CA 1
ATOM 707 C C . SER A 1 103 ? 10.699 -7.571 -2.269 1.00 92.62 103 SER A C 1
ATOM 709 O O . SER A 1 103 ? 11.263 -8.567 -1.816 1.00 92.62 103 SER A O 1
ATOM 711 N N . SER A 1 104 ? 11.145 -6.349 -2.017 1.00 93.75 104 SER A N 1
ATOM 712 C CA . SER A 1 104 ? 12.247 -6.012 -1.111 1.00 93.75 104 SER A CA 1
ATOM 713 C C . SER A 1 104 ? 11.894 -4.754 -0.320 1.00 93.75 104 SER A C 1
ATOM 715 O O . SER A 1 104 ? 10.824 -4.186 -0.514 1.00 93.75 104 SER A O 1
ATOM 717 N N . LEU A 1 105 ? 12.758 -4.330 0.600 1.00 95.06 105 LEU A N 1
ATOM 718 C CA . LEU A 1 105 ? 12.589 -3.069 1.322 1.00 95.06 105 LEU A CA 1
ATOM 719 C C . LEU A 1 105 ? 13.600 -2.042 0.821 1.00 95.06 105 LEU A C 1
ATOM 721 O O . LEU A 1 105 ? 14.780 -2.363 0.664 1.00 95.06 105 LEU A O 1
ATOM 725 N N . THR A 1 106 ? 13.142 -0.815 0.588 1.00 94.25 106 THR A N 1
ATOM 726 C CA . THR A 1 106 ? 14.024 0.336 0.372 1.00 94.25 106 THR A CA 1
ATOM 727 C C . THR A 1 106 ? 14.717 0.724 1.690 1.00 94.25 106 THR A C 1
ATOM 729 O O . THR A 1 106 ? 14.248 0.343 2.769 1.00 94.25 106 THR A O 1
ATOM 732 N N . PRO A 1 107 ? 15.825 1.490 1.655 1.00 94.50 107 PRO A N 1
ATOM 733 C CA . PRO A 1 107 ? 16.436 2.041 2.871 1.00 94.50 107 PRO A CA 1
ATOM 734 C C . PRO A 1 107 ? 15.484 2.932 3.687 1.00 94.50 107 PRO A C 1
ATOM 736 O O . PRO A 1 107 ? 15.622 3.003 4.905 1.00 94.50 107 PRO A O 1
ATOM 739 N N . ASP A 1 108 ? 14.502 3.556 3.036 1.00 93.69 108 ASP A N 1
ATOM 740 C CA . ASP A 1 108 ? 13.449 4.364 3.662 1.00 93.69 108 ASP A CA 1
ATOM 741 C C . ASP A 1 108 ? 12.318 3.520 4.285 1.00 93.69 108 ASP A C 1
ATOM 743 O O . ASP A 1 108 ? 11.391 4.056 4.891 1.00 93.69 108 ASP A O 1
ATOM 747 N N . GLY A 1 109 ? 12.394 2.188 4.176 1.00 95.06 109 GLY A N 1
ATOM 748 C CA . GLY A 1 109 ? 11.419 1.265 4.756 1.00 95.06 109 GLY A CA 1
ATOM 749 C C . GLY A 1 109 ? 10.153 1.078 3.918 1.00 95.06 109 GLY A C 1
ATOM 750 O O . GLY A 1 109 ? 9.145 0.609 4.441 1.00 95.06 109 GLY A O 1
ATOM 751 N N . GLU A 1 110 ? 10.183 1.425 2.632 1.00 96.44 110 GLU A N 1
ATOM 752 C CA . GLU A 1 110 ? 9.077 1.194 1.703 1.00 96.44 110 GLU A CA 1
ATOM 753 C C . GLU A 1 110 ? 9.182 -0.180 1.043 1.00 96.44 110 GLU A C 1
ATOM 755 O O . GLU A 1 110 ? 10.275 -0.690 0.788 1.00 96.44 110 GLU A O 1
ATOM 760 N N . LEU A 1 111 ? 8.035 -0.768 0.707 1.00 95.50 111 LEU A N 1
ATOM 761 C CA . LEU A 1 111 ? 7.993 -1.979 -0.093 1.00 95.50 111 LEU A CA 1
ATOM 762 C C . LEU A 1 111 ? 8.385 -1.658 -1.537 1.00 95.50 111 LEU A C 1
ATOM 764 O O . LEU A 1 111 ? 7.737 -0.853 -2.206 1.00 95.50 111 LEU A O 1
ATOM 768 N N . ALA A 1 112 ? 9.420 -2.331 -2.017 1.00 94.06 112 ALA A N 1
ATOM 769 C CA . ALA A 1 112 ? 9.958 -2.208 -3.357 1.00 94.06 112 ALA A CA 1
ATOM 770 C C . ALA A 1 112 ? 9.667 -3.453 -4.191 1.00 94.06 112 ALA A C 1
ATOM 772 O O . ALA A 1 112 ? 9.618 -4.568 -3.667 1.00 94.06 112 ALA A O 1
ATOM 773 N N . ASP A 1 113 ? 9.511 -3.267 -5.495 1.00 92.06 113 ASP A N 1
ATOM 774 C CA . ASP A 1 113 ? 9.465 -4.354 -6.462 1.00 92.06 113 ASP A CA 1
ATOM 775 C C . ASP A 1 113 ? 10.847 -4.993 -6.683 1.00 92.06 113 ASP A C 1
ATOM 777 O O . ASP A 1 113 ? 11.853 -4.627 -6.068 1.00 92.06 113 ASP A O 1
ATOM 781 N N . ARG A 1 114 ? 10.901 -5.975 -7.587 1.00 88.31 114 ARG A N 1
ATOM 782 C CA . ARG A 1 114 ? 12.114 -6.748 -7.893 1.00 88.31 114 ARG A CA 1
ATOM 783 C C . ARG A 1 114 ? 13.284 -5.910 -8.425 1.00 88.31 114 ARG A C 1
ATOM 785 O O . ARG A 1 114 ? 14.409 -6.401 -8.433 1.00 88.31 114 ARG A O 1
ATOM 792 N N . TRP A 1 115 ? 13.035 -4.688 -8.899 1.00 88.94 115 TRP A N 1
ATOM 793 C CA . TRP A 1 115 ? 14.068 -3.766 -9.378 1.00 88.94 115 TRP A CA 1
ATOM 794 C C . TRP A 1 115 ? 14.489 -2.758 -8.305 1.00 88.94 115 TRP A C 1
ATOM 796 O O . TRP A 1 115 ? 15.321 -1.894 -8.572 1.00 88.94 115 TRP A O 1
ATOM 806 N N . GLY A 1 116 ? 13.937 -2.866 -7.094 1.00 89.50 116 GLY A N 1
ATOM 807 C CA . GLY A 1 116 ? 14.197 -1.935 -6.002 1.00 89.50 116 GLY A CA 1
ATOM 808 C C . GLY A 1 116 ? 13.415 -0.628 -6.121 1.00 89.50 116 GLY A C 1
ATOM 809 O O . GLY A 1 116 ? 13.716 0.316 -5.393 1.00 89.50 116 GLY A O 1
ATOM 810 N N . THR A 1 117 ? 12.413 -0.559 -7.005 1.00 91.62 117 THR A N 1
ATOM 811 C CA . THR A 1 117 ? 11.563 0.629 -7.140 1.00 91.62 117 THR A CA 1
ATOM 812 C C . THR A 1 117 ? 10.380 0.519 -6.177 1.0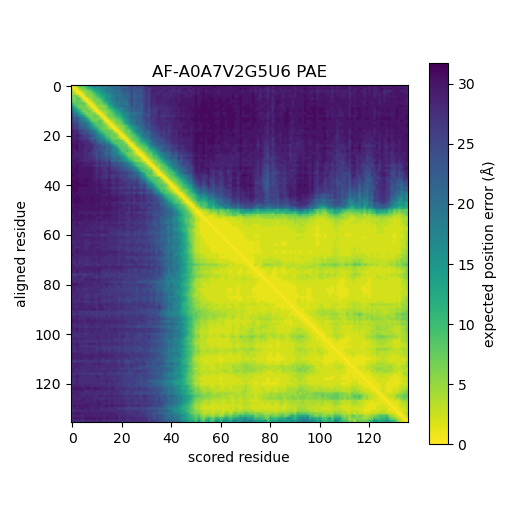0 91.62 117 THR A C 1
ATOM 814 O O . THR A 1 117 ? 9.739 -0.533 -6.139 1.00 91.62 117 THR A O 1
ATOM 817 N N . PRO A 1 118 ? 10.069 1.550 -5.372 1.00 93.56 118 PRO A N 1
ATOM 818 C CA . PRO A 1 118 ? 8.961 1.483 -4.426 1.00 93.56 118 PRO A CA 1
ATOM 819 C C . PRO A 1 118 ? 7.619 1.305 -5.146 1.00 93.56 118 PRO A C 1
ATOM 821 O O . PRO A 1 118 ? 7.344 1.955 -6.159 1.00 93.56 118 PRO A O 1
ATOM 824 N N . TYR A 1 119 ? 6.757 0.447 -4.598 1.00 93.94 119 TYR A N 1
ATOM 825 C CA . TYR A 1 119 ? 5.365 0.361 -5.035 1.00 93.94 119 TYR A CA 1
ATOM 826 C C . TYR A 1 119 ? 4.626 1.652 -4.690 1.00 93.94 119 TYR A C 1
ATOM 828 O O . TYR A 1 119 ? 4.840 2.247 -3.638 1.00 93.94 119 TYR A O 1
ATOM 836 N N . PHE A 1 120 ? 3.688 2.062 -5.537 1.00 94.00 120 PHE A N 1
ATOM 837 C CA . PHE A 1 120 ? 2.766 3.145 -5.227 1.00 94.00 120 PHE A CA 1
ATOM 838 C C . PHE A 1 120 ? 1.452 2.582 -4.688 1.00 94.00 120 PHE A C 1
ATOM 840 O O . PHE A 1 120 ? 0.718 1.905 -5.416 1.00 94.00 120 PHE A O 1
ATOM 847 N N . PHE A 1 121 ? 1.144 2.888 -3.427 1.00 95.00 121 PHE A N 1
ATOM 848 C CA . PHE A 1 121 ? -0.111 2.500 -2.792 1.00 95.00 121 PHE A CA 1
ATOM 849 C C . PHE A 1 121 ? -1.135 3.633 -2.862 1.00 95.00 121 PHE A C 1
ATOM 851 O O . PHE A 1 121 ? -1.025 4.652 -2.180 1.00 95.00 121 PHE A O 1
ATOM 858 N N . HIS A 1 122 ? -2.190 3.435 -3.647 1.00 93.44 122 HIS A N 1
ATOM 859 C CA . HIS A 1 122 ? -3.284 4.387 -3.769 1.00 93.44 122 HIS A CA 1
ATOM 860 C C . HIS A 1 122 ? -4.531 3.884 -3.038 1.00 93.44 122 HIS A C 1
ATOM 862 O O . HIS A 1 122 ? -5.232 2.975 -3.483 1.00 93.44 122 HIS A O 1
ATOM 868 N N . GLN A 1 123 ? -4.815 4.477 -1.882 1.00 93.62 123 GLN A N 1
ATOM 869 C CA . GLN A 1 123 ? -5.976 4.132 -1.063 1.00 93.62 123 GLN A CA 1
ATOM 870 C C . GLN A 1 123 ? -7.249 4.710 -1.690 1.00 93.62 123 GLN A C 1
ATOM 872 O O . GLN A 1 123 ? -7.447 5.921 -1.705 1.00 93.62 123 GLN A O 1
ATOM 877 N N . LEU A 1 124 ? -8.128 3.839 -2.187 1.00 91.06 124 LEU A N 1
ATOM 878 C CA . LEU A 1 124 ? -9.432 4.228 -2.736 1.00 91.06 124 LEU A CA 1
ATOM 879 C C . LEU A 1 124 ? -10.517 4.257 -1.646 1.00 91.06 124 LEU A C 1
ATOM 881 O O . LEU A 1 124 ? -11.476 5.015 -1.733 1.00 91.06 124 LEU A O 1
ATOM 885 N N . SER A 1 125 ? -10.394 3.392 -0.635 1.00 90.19 125 SER A N 1
ATOM 886 C CA . SER A 1 125 ? -11.253 3.334 0.557 1.00 90.19 125 SER A CA 1
ATOM 887 C C . SER A 1 125 ? -10.579 2.493 1.649 1.00 90.19 125 SER A C 1
ATOM 889 O O . SER A 1 125 ? -9.558 1.858 1.392 1.00 90.19 125 SER A O 1
ATOM 891 N N . GLY A 1 126 ? -11.194 2.382 2.832 1.00 87.31 126 GLY A N 1
ATOM 892 C CA . GLY A 1 126 ? -10.668 1.564 3.937 1.00 87.31 126 GLY A CA 1
ATOM 893 C C . GLY A 1 126 ? -10.484 0.066 3.634 1.00 87.31 126 GLY A C 1
ATOM 894 O O . GLY A 1 126 ? -9.841 -0.634 4.407 1.00 87.31 126 GLY A O 1
ATOM 895 N N . SER A 1 127 ? -11.011 -0.450 2.518 1.00 87.94 127 SER A N 1
ATOM 896 C CA . SER A 1 127 ? -10.847 -1.861 2.115 1.00 87.94 127 SER A CA 1
ATOM 897 C C . SER A 1 127 ? -10.395 -2.045 0.665 1.00 87.94 127 SER A C 1
ATOM 899 O O . SER A 1 127 ? -10.238 -3.181 0.204 1.00 87.94 127 SER A O 1
ATOM 901 N N . ARG A 1 128 ? -10.214 -0.944 -0.076 1.00 89.94 128 ARG A N 1
ATOM 902 C CA . ARG A 1 128 ? -9.834 -0.957 -1.490 1.00 89.94 128 ARG A CA 1
ATOM 903 C C . ARG A 1 128 ? -8.602 -0.093 -1.686 1.00 89.94 128 ARG A C 1
ATOM 905 O O . ARG A 1 128 ? -8.625 1.100 -1.399 1.00 89.94 128 ARG A O 1
ATOM 912 N N . MET A 1 129 ? -7.562 -0.703 -2.226 1.00 93.56 129 MET A N 1
ATOM 913 C CA . MET A 1 129 ? -6.298 -0.063 -2.547 1.00 93.56 129 MET A CA 1
ATOM 914 C C . MET A 1 129 ? -5.906 -0.491 -3.955 1.00 93.56 129 MET A C 1
ATOM 916 O O . MET A 1 129 ? -6.099 -1.647 -4.334 1.00 93.56 129 MET A O 1
ATOM 920 N N . GLU A 1 130 ? -5.424 0.461 -4.734 1.00 93.12 130 GLU A N 1
ATOM 921 C CA . GLU A 1 130 ? -4.764 0.205 -6.000 1.00 93.12 130 GLU A CA 1
ATOM 922 C C . GLU A 1 130 ? -3.255 0.220 -5.764 1.00 93.12 130 GLU A C 1
ATOM 924 O O . GLU A 1 130 ? -2.747 1.057 -5.019 1.00 93.12 130 GLU A O 1
ATOM 929 N N . ILE A 1 131 ? -2.554 -0.728 -6.376 1.00 92.25 131 ILE A N 1
ATOM 930 C CA . ILE A 1 131 ? -1.104 -0.860 -6.275 1.00 92.25 131 ILE A CA 1
ATOM 931 C C . ILE A 1 131 ? -0.544 -0.721 -7.677 1.00 92.25 131 ILE A C 1
ATOM 933 O O . ILE A 1 131 ? -1.049 -1.348 -8.610 1.00 92.25 131 ILE A O 1
ATOM 937 N N . ARG A 1 132 ? 0.505 0.083 -7.822 1.00 91.44 132 ARG A N 1
ATOM 938 C CA . ARG A 1 132 ? 1.257 0.194 -9.071 1.00 91.44 132 ARG A CA 1
ATOM 939 C C . ARG A 1 132 ? 2.730 -0.064 -8.789 1.00 91.44 132 ARG A C 1
ATOM 941 O O . ARG A 1 132 ? 3.262 0.447 -7.809 1.00 91.44 132 ARG A O 1
ATOM 948 N N . SER A 1 133 ? 3.375 -0.853 -9.638 1.00 87.50 133 SER A N 1
ATOM 949 C CA . SER A 1 133 ? 4.837 -0.924 -9.700 1.00 87.50 133 SER A CA 1
ATOM 950 C C . SER A 1 133 ? 5.305 0.072 -10.754 1.00 87.50 133 SER A C 1
ATOM 952 O O . SER A 1 133 ? 4.614 0.280 -11.753 1.00 87.50 133 SER A O 1
ATOM 954 N N . ALA A 1 134 ? 6.443 0.711 -10.501 1.00 77.38 134 ALA A N 1
ATOM 955 C CA . ALA A 1 134 ? 7.112 1.576 -11.467 1.00 77.38 134 ALA A CA 1
ATOM 956 C C . ALA A 1 134 ? 8.291 0.861 -12.160 1.00 77.38 134 ALA A C 1
ATOM 958 O O . ALA A 1 134 ? 9.124 1.519 -12.780 1.00 77.38 134 ALA A O 1
ATOM 959 N N . GLY A 1 135 ? 8.350 -0.475 -12.052 1.00 67.81 135 GLY A N 1
ATOM 960 C CA . GLY A 1 135 ? 9.274 -1.324 -12.798 1.00 67.81 135 GLY A CA 1
ATOM 961 C C . GLY A 1 135 ? 9.138 -1.169 -14.324 1.00 67.81 135 GLY A C 1
ATOM 962 O O . GLY A 1 135 ? 8.125 -0.645 -14.793 1.00 67.81 135 GLY A O 1
ATOM 963 N N . PRO A 1 136 ? 10.176 -1.575 -15.081 1.00 62.91 136 PRO A N 1
ATOM 964 C CA . PRO A 1 136 ? 10.300 -1.355 -16.520 1.00 62.91 136 PRO A CA 1
ATOM 965 C C . PRO A 1 136 ? 9.232 -2.066 -17.348 1.00 62.91 136 PRO A C 1
ATOM 967 O O . PRO A 1 136 ? 8.910 -3.237 -17.046 1.00 62.91 136 PRO A O 1
#